Protein AF-A0A1G7TTM6-F1 (afdb_monomer_lite)

pLDDT: mean 73.89, std 12.92, range [46.44, 89.44]

Radius of gyration: 19.81 Å; chains: 1; bounding box: 41×39×55 Å

Sequence (125 aa):
MQNEELAKFARTIVQELSYTGHIDARLHATSGEIFLIEANPRFWGSLAEATSGGLDFVRAGICISMGLESPDPTTISEVIVPSVGRILAEIATFKRPYSRLNPVERNRLRRTIRSRFREVLRLDS

Foldseek 3Di:
DDDVVVVVVVVVCCVVVVADADWDWDQDPPPRDIGTDDGGSDHDPPVVVVLVVLAPVVQQVVCVVVVHHRPDRNRNVVDPDDDLVVVVVCCVVVVDPPVPDDPVSVVNNVVVDDPVCCVVNVVPD

Structure (mmCIF, N/CA/C/O backbone):
data_AF-A0A1G7TTM6-F1
#
_entry.id   AF-A0A1G7TTM6-F1
#
loop_
_atom_site.group_PDB
_atom_site.id
_atom_site.type_symbol
_atom_site.label_atom_id
_atom_site.label_alt_id
_atom_site.label_comp_id
_atom_site.label_asym_id
_atom_site.label_entity_id
_atom_site.label_seq_id
_atom_site.pdbx_PDB_ins_code
_atom_site.Cartn_x
_atom_site.Cartn_y
_atom_site.Cartn_z
_atom_site.occupancy
_atom_site.B_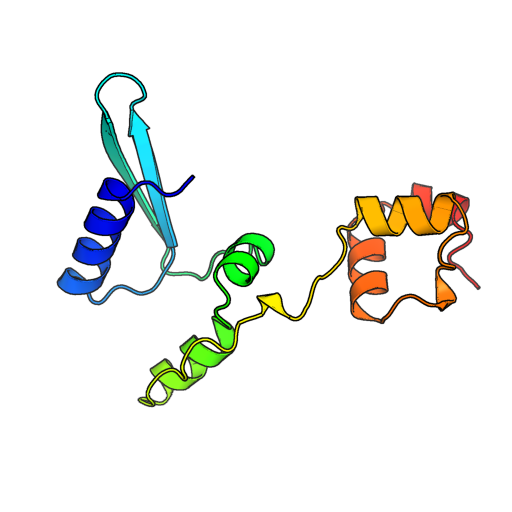iso_or_equiv
_atom_site.auth_seq_id
_atom_site.auth_comp_id
_atom_site.auth_asym_id
_atom_site.auth_atom_id
_atom_site.pdbx_PDB_model_num
ATOM 1 N N . MET A 1 1 ? 10.191 7.403 8.812 1.00 46.44 1 MET A N 1
ATOM 2 C CA . MET A 1 1 ? 9.954 7.321 10.269 1.00 46.44 1 MET A CA 1
ATOM 3 C C . MET A 1 1 ? 8.621 6.615 10.456 1.00 46.44 1 MET A C 1
ATOM 5 O O . MET A 1 1 ? 7.657 7.047 9.839 1.00 46.44 1 MET A O 1
ATOM 9 N N . GLN A 1 2 ? 8.586 5.493 11.172 1.00 60.78 2 GLN A N 1
ATOM 10 C CA . GLN A 1 2 ? 7.377 4.681 11.372 1.00 60.78 2 GLN A CA 1
ATOM 11 C C . GLN A 1 2 ? 6.688 5.151 12.665 1.00 60.78 2 GLN A C 1
ATOM 13 O O . GLN A 1 2 ? 7.368 5.306 13.674 1.00 60.78 2 GLN A O 1
ATOM 18 N N . ASN A 1 3 ? 5.381 5.437 12.633 1.00 77.75 3 ASN A N 1
ATOM 19 C CA . ASN A 1 3 ? 4.605 5.806 13.825 1.00 77.75 3 ASN A CA 1
ATOM 20 C C . ASN A 1 3 ? 3.819 4.574 14.306 1.00 77.75 3 ASN A C 1
ATOM 22 O O . ASN A 1 3 ? 2.921 4.096 13.610 1.00 77.75 3 ASN A O 1
ATOM 26 N N . GLU A 1 4 ? 4.188 4.042 15.472 1.00 82.25 4 GLU A N 1
ATOM 27 C CA . GLU A 1 4 ? 3.631 2.790 15.998 1.00 82.25 4 GLU A CA 1
ATOM 28 C C . GLU A 1 4 ? 2.166 2.901 16.425 1.00 82.25 4 GLU A C 1
ATOM 30 O O . GLU A 1 4 ? 1.409 1.945 16.240 1.00 82.25 4 GLU A O 1
ATOM 35 N N . GLU A 1 5 ? 1.742 4.054 16.947 1.00 82.00 5 GLU A N 1
ATOM 36 C CA . GLU A 1 5 ? 0.348 4.271 17.344 1.00 82.00 5 GLU A CA 1
ATOM 37 C C . GLU A 1 5 ? -0.574 4.286 16.129 1.00 82.00 5 GLU A C 1
ATOM 39 O O . GLU A 1 5 ? -1.605 3.611 16.127 1.00 82.00 5 GLU A O 1
ATOM 44 N N . LEU A 1 6 ? -0.157 4.958 15.053 1.00 80.75 6 LEU A N 1
ATOM 45 C CA . LEU A 1 6 ? -0.895 4.948 13.793 1.00 80.75 6 LEU A CA 1
ATOM 46 C C . LEU A 1 6 ? -0.973 3.536 13.198 1.00 80.75 6 LEU A C 1
ATOM 48 O O . LEU A 1 6 ? -2.032 3.119 12.731 1.00 80.75 6 LEU A O 1
ATOM 52 N N . ALA A 1 7 ? 0.118 2.768 13.268 1.00 82.56 7 ALA A N 1
ATOM 53 C CA . ALA A 1 7 ? 0.123 1.376 12.824 1.00 82.56 7 ALA A CA 1
ATOM 54 C C . ALA A 1 7 ? -0.800 0.487 13.677 1.00 82.56 7 ALA A C 1
ATOM 56 O O . ALA A 1 7 ? -1.479 -0.392 13.145 1.00 82.56 7 ALA A O 1
ATOM 57 N N . LYS A 1 8 ? -0.849 0.703 14.998 1.00 85.62 8 LYS A N 1
ATOM 58 C CA . LYS A 1 8 ? -1.758 -0.015 15.901 1.00 85.62 8 LYS A CA 1
ATOM 59 C C . LYS A 1 8 ? -3.217 0.306 15.583 1.00 85.62 8 LYS A C 1
ATOM 61 O O . LYS A 1 8 ? -4.007 -0.620 15.447 1.00 85.62 8 LYS A O 1
ATOM 66 N N . PHE A 1 9 ? -3.540 1.582 15.395 1.00 85.81 9 PHE A N 1
ATOM 67 C CA . PHE A 1 9 ? -4.874 2.029 15.003 1.00 85.81 9 PHE A CA 1
ATOM 68 C C . PHE A 1 9 ? -5.315 1.429 13.659 1.00 85.81 9 PHE A C 1
ATOM 70 O O . PHE A 1 9 ? -6.405 0.867 13.557 1.00 85.81 9 PHE A O 1
ATOM 77 N N . ALA A 1 10 ? -4.439 1.454 12.649 1.00 84.31 10 ALA A N 1
ATOM 78 C CA . ALA A 1 10 ? -4.703 0.839 11.350 1.00 84.31 10 ALA A CA 1
ATOM 79 C C . ALA A 1 10 ? -4.976 -0.673 11.461 1.00 84.31 10 ALA A C 1
ATOM 81 O O . ALA A 1 10 ? -5.904 -1.173 10.827 1.00 84.31 10 ALA A O 1
ATOM 82 N N . ARG A 1 11 ? -4.220 -1.401 12.301 1.00 85.88 11 ARG A N 1
ATOM 83 C CA . ARG A 1 11 ? -4.460 -2.834 12.557 1.00 85.88 11 ARG A CA 1
ATOM 84 C C . ARG A 1 11 ? -5.838 -3.095 13.159 1.00 85.88 11 ARG A C 1
ATOM 86 O O . ARG A 1 11 ? -6.503 -4.024 12.714 1.00 85.88 11 ARG A O 1
ATOM 93 N N . THR A 1 12 ? -6.278 -2.274 14.112 1.00 88.81 12 THR A N 1
ATOM 94 C CA . THR A 1 12 ? -7.620 -2.398 14.698 1.00 88.81 12 THR A CA 1
ATOM 95 C C . THR A 1 12 ? -8.706 -2.230 13.637 1.00 88.81 12 THR A C 1
ATOM 97 O O . THR A 1 12 ? -9.597 -3.064 13.558 1.00 88.81 12 THR A O 1
ATOM 100 N N . ILE A 1 13 ? -8.603 -1.224 12.761 1.00 85.94 13 ILE A N 1
ATOM 101 C CA . ILE A 1 13 ? -9.564 -1.036 11.658 1.00 85.94 13 ILE A CA 1
ATOM 102 C C . ILE A 1 13 ? -9.611 -2.268 10.747 1.00 85.94 13 ILE A C 1
ATOM 104 O O . ILE A 1 13 ? -10.692 -2.751 10.418 1.00 85.94 13 ILE A O 1
ATOM 108 N N . VAL A 1 14 ? -8.447 -2.783 10.343 1.00 85.25 14 VAL A N 1
ATOM 109 C CA . VAL A 1 14 ? -8.354 -3.962 9.469 1.00 85.25 14 VAL A CA 1
ATOM 110 C C . VAL A 1 14 ? -9.018 -5.182 10.108 1.00 85.25 14 VAL A C 1
ATOM 112 O O . VAL A 1 14 ? -9.771 -5.877 9.430 1.00 85.25 14 VAL A O 1
ATOM 115 N N . GLN A 1 15 ? -8.775 -5.423 11.398 1.00 85.62 15 GLN A N 1
ATOM 116 C CA . GLN A 1 15 ? -9.318 -6.574 12.124 1.00 85.62 15 GLN A CA 1
ATOM 117 C C . GLN A 1 15 ? -10.831 -6.471 12.333 1.00 85.62 15 GLN A C 1
ATOM 119 O O . GLN A 1 15 ? -11.556 -7.401 11.993 1.00 85.62 15 GLN A O 1
ATOM 124 N N . GLU A 1 16 ? -11.310 -5.337 12.842 1.00 89.38 16 GLU A N 1
ATOM 125 C CA . GLU A 1 16 ? -12.721 -5.159 13.203 1.00 89.38 16 GLU A CA 1
ATOM 126 C C . GLU A 1 16 ? -13.630 -5.054 11.973 1.00 89.38 16 GLU A C 1
ATOM 128 O O . GLU A 1 16 ? -14.771 -5.510 11.992 1.00 89.38 16 GLU A O 1
ATOM 133 N N . LEU A 1 17 ? -13.131 -4.469 10.879 1.00 84.75 17 LEU A N 1
ATOM 134 C CA . LEU A 1 17 ? -13.922 -4.247 9.666 1.00 84.75 17 LEU A CA 1
ATOM 135 C C . LEU A 1 17 ? -13.631 -5.259 8.555 1.00 84.75 17 LEU A C 1
ATOM 137 O O . LEU A 1 17 ? -14.196 -5.135 7.470 1.00 84.75 17 LEU A O 1
ATOM 141 N N . SER A 1 18 ? -12.740 -6.231 8.791 1.00 80.00 18 SER A N 1
ATOM 142 C CA . SER A 1 18 ? -12.222 -7.127 7.742 1.00 80.00 18 SER A CA 1
ATOM 143 C C . SER A 1 18 ? -11.760 -6.348 6.500 1.00 80.00 18 SER A C 1
ATOM 145 O O . SER A 1 18 ? -12.023 -6.717 5.354 1.00 80.00 18 SER A O 1
ATOM 147 N N . TYR A 1 19 ? -11.124 -5.201 6.736 1.00 77.19 19 TYR A N 1
ATOM 148 C CA . TYR A 1 19 ? -10.877 -4.191 5.717 1.00 77.19 19 TYR A CA 1
ATOM 149 C C . TYR A 1 19 ? -9.543 -4.413 4.999 1.00 77.19 19 TYR A C 1
ATOM 151 O O . TYR A 1 19 ? -8.517 -4.651 5.628 1.00 77.19 19 TYR A O 1
ATOM 159 N N . THR A 1 20 ? -9.543 -4.262 3.673 1.00 75.00 20 THR A N 1
ATOM 160 C CA . THR A 1 20 ? -8.330 -4.270 2.843 1.00 75.00 20 THR A CA 1
ATOM 161 C C . THR A 1 20 ? -8.282 -2.995 2.009 1.00 75.00 20 THR A C 1
ATOM 163 O O . THR A 1 20 ? -9.160 -2.755 1.182 1.00 75.00 20 THR A O 1
ATOM 166 N N . GLY A 1 21 ? -7.254 -2.171 2.205 1.00 75.88 21 GLY A N 1
ATOM 167 C CA . GLY A 1 21 ? -7.113 -0.913 1.478 1.00 75.88 21 GLY A CA 1
ATOM 168 C C . GLY A 1 21 ? -6.135 0.052 2.137 1.00 75.88 21 GLY A C 1
ATOM 169 O O . GLY A 1 21 ? -5.359 -0.325 3.013 1.00 75.88 21 GLY A O 1
ATOM 170 N N . HIS A 1 22 ? -6.180 1.307 1.701 1.00 81.94 22 HIS A N 1
ATOM 171 C CA . HIS A 1 22 ? -5.384 2.395 2.260 1.00 81.94 22 HIS A CA 1
ATOM 172 C C . HIS A 1 22 ? -6.153 3.111 3.379 1.00 81.94 22 HIS A C 1
ATOM 174 O O . HIS A 1 22 ? -7.380 3.212 3.314 1.00 81.94 22 HIS A O 1
ATOM 180 N N . ILE A 1 23 ? -5.443 3.593 4.401 1.00 84.12 23 ILE A N 1
ATOM 181 C CA . ILE A 1 23 ? -6.012 4.367 5.510 1.00 84.12 23 ILE A CA 1
ATOM 182 C C . ILE A 1 23 ? -5.259 5.690 5.586 1.00 84.12 23 ILE A C 1
ATOM 184 O O . ILE A 1 23 ? -4.046 5.710 5.787 1.00 84.12 23 ILE A O 1
ATOM 188 N N . ASP A 1 24 ? -5.998 6.783 5.457 1.00 85.88 24 ASP A N 1
ATOM 189 C CA . ASP A 1 24 ? -5.480 8.139 5.521 1.00 85.88 24 ASP A CA 1
ATOM 190 C C . ASP A 1 24 ? -5.830 8.757 6.874 1.00 85.88 24 ASP A C 1
ATOM 192 O O . ASP A 1 24 ? -6.994 8.801 7.281 1.00 85.88 24 ASP A O 1
ATOM 196 N N . ALA A 1 25 ? -4.820 9.259 7.580 1.00 88.75 25 ALA A N 1
ATOM 197 C CA . ALA A 1 25 ? -4.989 9.900 8.877 1.00 88.75 25 ALA A CA 1
ATOM 198 C C . ALA A 1 25 ? -4.062 11.109 9.025 1.00 88.75 25 ALA A C 1
ATOM 200 O O . ALA A 1 25 ? -3.018 11.211 8.376 1.00 88.75 25 ALA A O 1
ATOM 201 N N . ARG A 1 26 ? -4.434 12.028 9.915 1.00 89.00 26 ARG A N 1
ATOM 202 C CA . ARG A 1 26 ? -3.598 13.152 10.344 1.00 89.00 26 ARG A CA 1
ATOM 203 C C . ARG A 1 26 ? -3.170 12.962 11.784 1.00 89.00 26 ARG A C 1
ATOM 205 O O . ARG A 1 26 ? -3.996 12.680 12.643 1.00 89.00 26 ARG A O 1
ATOM 212 N N . LEU A 1 27 ? -1.886 13.189 12.031 1.00 86.94 27 LEU A N 1
ATOM 213 C CA . LEU A 1 27 ? -1.343 13.313 13.373 1.00 86.94 27 LEU A CA 1
ATOM 214 C C . LEU A 1 27 ? -1.313 14.795 13.748 1.00 86.94 27 LEU A C 1
ATOM 216 O O . LEU A 1 27 ? -0.710 15.604 13.035 1.00 86.94 27 LEU A O 1
ATOM 220 N N . HIS A 1 28 ? -1.950 15.161 14.853 1.00 88.00 28 HIS A N 1
ATOM 221 C CA . HIS A 1 28 ? -1.839 16.510 15.383 1.00 88.00 28 HIS A CA 1
ATOM 222 C C . HIS A 1 28 ? -0.468 16.695 16.039 1.00 8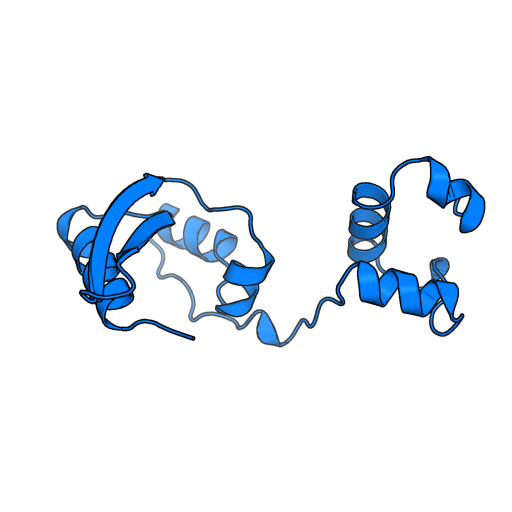8.00 28 HIS A C 1
ATOM 224 O O . HIS A 1 28 ? -0.094 15.965 16.954 1.00 88.00 28 HIS A O 1
ATOM 230 N N . ALA A 1 29 ? 0.297 17.676 15.558 1.00 80.62 29 ALA A N 1
ATOM 231 C CA . ALA A 1 29 ? 1.720 17.806 15.873 1.00 80.62 29 ALA A CA 1
ATOM 232 C C . ALA A 1 29 ? 2.016 18.040 17.364 1.00 80.62 29 ALA A C 1
ATOM 234 O O . ALA A 1 29 ? 3.091 17.682 17.834 1.00 80.62 29 ALA A O 1
ATOM 235 N N . THR A 1 30 ? 1.084 18.656 18.095 1.00 84.44 30 THR A N 1
ATOM 236 C CA . THR A 1 30 ? 1.299 19.070 19.490 1.00 84.44 30 THR A CA 1
ATOM 237 C C . THR A 1 30 ? 0.654 18.123 20.498 1.00 84.44 30 THR A C 1
ATOM 239 O O . THR A 1 30 ? 1.206 17.929 21.574 1.00 84.44 30 THR A O 1
ATOM 242 N N . SER A 1 31 ? -0.502 17.537 20.165 1.00 85.50 31 SER A N 1
ATOM 243 C CA . SER A 1 31 ? -1.229 16.623 21.065 1.00 85.50 31 SER A CA 1
ATOM 244 C C . SER A 1 31 ? -0.936 15.149 20.794 1.00 85.50 31 SER A C 1
ATOM 246 O O . SER A 1 31 ? -1.227 14.316 21.642 1.00 85.50 31 SER A O 1
ATOM 248 N N . GLY A 1 32 ? -0.376 14.812 19.627 1.00 83.62 32 GLY A N 1
ATOM 249 C CA . GLY A 1 32 ? -0.195 13.424 19.197 1.00 83.62 32 GLY A CA 1
ATOM 250 C C . GLY A 1 32 ? -1.497 12.730 18.789 1.00 83.62 32 GLY A C 1
ATOM 251 O O . GLY A 1 32 ? -1.465 11.572 18.390 1.00 83.62 32 GLY A O 1
ATOM 252 N N . GLU A 1 33 ? -2.637 13.422 18.845 1.00 87.94 33 GLU A N 1
ATOM 253 C CA . GLU A 1 33 ? -3.930 12.840 18.494 1.00 87.94 33 GLU A CA 1
ATOM 254 C C . GLU A 1 33 ? -3.986 12.441 17.017 1.00 87.94 33 GLU A C 1
ATOM 256 O O . GLU A 1 33 ? -3.501 13.154 16.130 1.00 87.94 33 GLU A O 1
ATOM 261 N N . ILE A 1 34 ? -4.610 11.291 16.759 1.00 88.00 34 ILE A N 1
ATOM 262 C CA . ILE A 1 34 ? -4.788 10.729 15.423 1.00 88.00 34 ILE A CA 1
ATOM 263 C C . ILE A 1 34 ? -6.222 10.991 14.970 1.00 88.00 34 ILE A C 1
ATOM 265 O O . ILE A 1 34 ? -7.179 10.511 15.573 1.00 88.00 34 I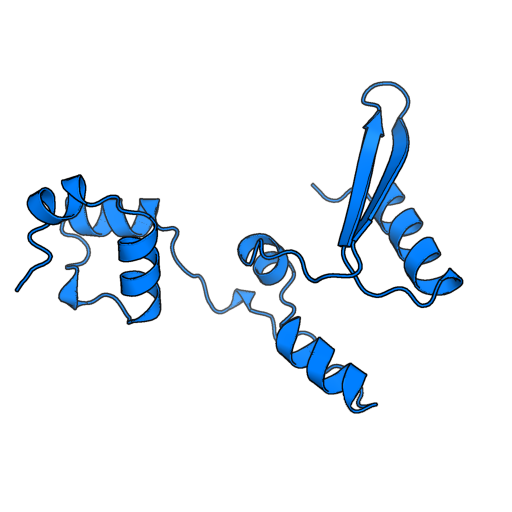LE A O 1
ATOM 269 N N . PHE A 1 35 ? -6.364 11.710 13.862 1.00 89.12 35 PHE A N 1
ATOM 270 C CA . PHE A 1 35 ? -7.641 11.985 13.216 1.00 89.12 35 PHE A CA 1
ATOM 271 C C . PHE A 1 35 ? -7.737 11.172 11.928 1.00 89.12 35 PHE A C 1
ATOM 273 O O . PHE A 1 35 ? -6.985 11.417 10.980 1.00 89.12 35 PHE A O 1
ATOM 280 N N . LEU A 1 36 ? -8.653 10.202 11.888 1.00 89.19 36 LEU A N 1
ATOM 281 C CA . LEU A 1 36 ? -8.950 9.449 10.669 1.00 89.19 36 LEU A CA 1
ATOM 282 C C . LEU A 1 36 ? -9.593 10.385 9.635 1.00 89.19 36 LEU A C 1
ATOM 284 O O . LEU A 1 36 ? -10.541 11.099 9.955 1.00 89.19 36 LEU A O 1
ATOM 288 N N . ILE A 1 37 ? -9.078 10.373 8.405 1.00 89.44 37 ILE A N 1
ATOM 289 C CA . ILE A 1 37 ? -9.653 11.117 7.280 1.00 89.44 37 ILE A CA 1
ATOM 290 C C . ILE A 1 37 ? -10.542 10.187 6.462 1.00 89.44 37 ILE A C 1
ATOM 292 O O . ILE A 1 37 ? -11.729 10.454 6.304 1.00 89.44 37 ILE A O 1
ATOM 296 N N . GLU A 1 38 ? -9.966 9.101 5.941 1.00 86.00 38 GLU A N 1
ATOM 297 C CA . GLU A 1 38 ? -10.676 8.160 5.077 1.00 86.00 38 GLU A CA 1
ATOM 298 C C . GLU A 1 38 ? -10.057 6.757 5.096 1.00 86.00 38 GLU A C 1
ATOM 300 O O . GLU A 1 38 ? -8.868 6.570 5.357 1.00 86.00 38 GLU A O 1
ATOM 305 N N . ALA A 1 39 ? -10.892 5.763 4.790 1.00 82.94 39 ALA A N 1
ATOM 306 C CA . ALA A 1 39 ? -10.487 4.400 4.480 1.00 82.94 39 ALA A CA 1
ATOM 307 C C . ALA A 1 39 ? -10.814 4.142 3.000 1.00 82.94 39 ALA A C 1
ATOM 309 O O . ALA A 1 39 ? -11.964 3.924 2.626 1.00 82.94 39 ALA A O 1
ATOM 310 N N . ASN A 1 40 ? -9.790 4.233 2.154 1.00 84.12 40 ASN A N 1
ATOM 311 C CA . ASN A 1 40 ? -9.851 4.040 0.708 1.00 84.12 40 ASN A CA 1
ATOM 312 C C . ASN A 1 40 ? -9.758 2.543 0.339 1.00 84.12 40 ASN A C 1
ATOM 314 O O . ASN A 1 40 ? -8.640 2.012 0.369 1.00 84.12 40 ASN A O 1
ATOM 318 N N . PRO A 1 41 ? -10.847 1.851 -0.077 1.00 74.50 41 PRO A N 1
ATOM 319 C CA . PRO A 1 41 ? -10.850 0.410 -0.382 1.00 74.50 41 PRO A CA 1
ATOM 320 C C . PRO A 1 41 ? -10.193 0.111 -1.742 1.00 74.50 41 PRO A C 1
ATOM 322 O O . PRO A 1 41 ? -10.704 -0.621 -2.586 1.00 74.50 41 PRO A O 1
ATOM 325 N N . ARG A 1 42 ? -9.069 0.767 -2.004 1.00 74.38 42 ARG A N 1
ATOM 326 C CA . ARG A 1 42 ? -8.274 0.680 -3.214 1.00 74.38 42 ARG A CA 1
ATOM 327 C C . ARG A 1 42 ? -6.811 0.643 -2.829 1.00 74.38 42 ARG A C 1
ATOM 329 O O . ARG A 1 42 ? -6.374 1.292 -1.880 1.00 74.38 42 ARG A O 1
ATOM 336 N N . PHE A 1 43 ? -6.047 -0.080 -3.628 1.00 70.06 43 PHE A N 1
ATOM 337 C CA . PHE A 1 43 ? -4.604 0.008 -3.566 1.00 70.06 43 PHE A CA 1
ATOM 338 C C . PHE A 1 43 ? -4.159 1.397 -4.037 1.00 70.06 43 PHE A C 1
ATOM 340 O O . PHE A 1 43 ? -4.557 1.854 -5.115 1.00 70.06 43 PHE A O 1
ATOM 347 N N . TRP A 1 44 ? -3.355 2.085 -3.225 1.00 67.12 44 TRP A N 1
ATOM 348 C CA . TRP A 1 44 ? -2.830 3.392 -3.593 1.00 67.12 44 TRP A CA 1
ATOM 349 C C . TRP A 1 44 ? -1.603 3.234 -4.494 1.00 67.12 44 TRP A C 1
ATOM 351 O O . TRP A 1 44 ? -0.651 2.526 -4.181 1.00 67.12 44 TRP A O 1
ATOM 361 N N . GLY A 1 45 ? -1.635 3.894 -5.651 1.00 56.44 45 GLY A N 1
ATOM 362 C CA . GLY A 1 45 ? -0.671 3.703 -6.736 1.00 56.44 45 GLY A CA 1
ATOM 363 C C . GLY A 1 45 ? 0.717 4.316 -6.521 1.00 56.44 45 GLY A C 1
ATOM 364 O O . GLY A 1 45 ? 1.480 4.387 -7.489 1.00 56.44 45 GLY A O 1
ATOM 365 N N . SER A 1 46 ? 1.080 4.768 -5.313 1.00 62.44 46 SER A N 1
ATOM 366 C CA . SER A 1 46 ? 2.467 5.140 -5.001 1.00 62.44 46 SER A CA 1
ATOM 367 C C . SER A 1 46 ? 3.312 3.869 -4.888 1.00 62.44 46 SER A C 1
ATOM 369 O O . SER A 1 46 ? 3.745 3.436 -3.824 1.00 62.44 46 SER A O 1
ATOM 371 N N . LEU A 1 47 ? 3.584 3.269 -6.050 1.00 55.97 47 LEU A N 1
ATOM 372 C CA . LEU A 1 47 ? 4.371 2.051 -6.205 1.00 55.97 47 LEU A CA 1
ATOM 373 C C . LEU A 1 47 ? 5.662 2.116 -5.383 1.00 55.97 47 LEU A C 1
ATOM 375 O O . LEU A 1 47 ? 6.056 1.108 -4.832 1.00 55.97 47 LEU A O 1
ATOM 379 N N . ALA A 1 48 ? 6.286 3.289 -5.234 1.00 57.81 48 ALA A N 1
ATOM 380 C CA . ALA A 1 48 ? 7.500 3.472 -4.439 1.00 57.81 48 ALA A CA 1
ATOM 381 C C . ALA A 1 48 ? 7.350 3.099 -2.949 1.00 57.81 48 ALA A C 1
ATOM 383 O O . ALA A 1 48 ? 8.251 2.470 -2.402 1.00 57.81 48 ALA A O 1
ATOM 384 N N . GLU A 1 49 ? 6.233 3.438 -2.304 1.00 57.97 49 GLU A N 1
ATOM 385 C CA . GLU A 1 49 ? 5.997 3.133 -0.884 1.00 57.97 49 GLU A CA 1
ATOM 386 C C . GLU A 1 49 ? 5.613 1.663 -0.709 1.00 57.97 49 GLU A C 1
ATOM 388 O O . GLU A 1 49 ? 6.175 0.971 0.140 1.00 57.97 49 GLU A O 1
ATOM 393 N N . ALA A 1 50 ? 4.771 1.144 -1.603 1.00 56.12 50 ALA A N 1
ATOM 394 C CA . ALA A 1 50 ? 4.476 -0.283 -1.678 1.00 56.12 50 ALA A CA 1
ATOM 395 C C . ALA A 1 50 ? 5.744 -1.134 -1.914 1.00 56.12 50 ALA A C 1
ATOM 397 O O . ALA A 1 50 ? 5.972 -2.133 -1.237 1.00 56.12 50 ALA A O 1
ATOM 398 N N . THR A 1 51 ? 6.627 -0.679 -2.809 1.00 57.88 51 THR A N 1
ATOM 399 C CA . THR A 1 51 ? 7.933 -1.309 -3.076 1.00 57.88 51 THR A CA 1
ATOM 400 C C . THR A 1 51 ? 8.844 -1.225 -1.850 1.00 57.88 51 THR A C 1
ATOM 402 O O . THR A 1 51 ? 9.558 -2.180 -1.555 1.00 57.88 51 THR A O 1
ATOM 405 N N . SER A 1 52 ? 8.805 -0.114 -1.101 1.00 56.72 52 SER A N 1
ATOM 406 C CA . SER A 1 52 ? 9.607 0.055 0.120 1.00 56.72 52 SER A CA 1
ATOM 407 C C . SER A 1 52 ? 9.212 -0.906 1.246 1.00 56.72 52 SER A C 1
ATOM 409 O O . SER A 1 52 ? 10.057 -1.253 2.064 1.00 56.72 52 SER A O 1
ATOM 411 N N . GLY A 1 53 ? 7.961 -1.379 1.252 1.00 58.34 53 GLY A N 1
ATOM 412 C CA . GLY A 1 53 ? 7.478 -2.405 2.178 1.00 58.34 53 GLY A CA 1
ATOM 413 C C . GLY A 1 53 ? 7.861 -3.836 1.789 1.00 58.34 53 GLY A C 1
ATOM 414 O O . GLY A 1 53 ? 7.524 -4.761 2.519 1.00 58.34 53 GLY A O 1
ATOM 415 N N . GLY A 1 54 ? 8.527 -4.041 0.644 1.00 57.62 54 GLY A N 1
ATOM 416 C CA . GLY A 1 54 ? 8.945 -5.365 0.179 1.00 57.62 54 GLY A CA 1
ATOM 417 C C . GLY A 1 54 ? 7.797 -6.299 -0.219 1.00 57.62 54 GLY A C 1
ATOM 418 O O . GLY A 1 54 ? 8.047 -7.465 -0.497 1.00 57.62 54 GLY A O 1
ATOM 419 N N . LEU A 1 55 ? 6.557 -5.811 -0.266 1.00 63.84 55 LEU A N 1
ATOM 420 C CA . LEU A 1 55 ? 5.383 -6.633 -0.537 1.00 63.84 55 LEU A CA 1
ATOM 421 C C . LEU A 1 55 ? 4.930 -6.454 -1.990 1.00 63.84 55 LEU A C 1
ATOM 423 O O . LEU A 1 55 ? 4.656 -5.341 -2.441 1.00 63.84 55 LEU A O 1
ATOM 427 N N . ASP A 1 56 ? 4.804 -7.559 -2.724 1.00 71.94 56 ASP A N 1
ATOM 428 C CA . ASP A 1 56 ? 4.094 -7.583 -4.003 1.00 71.94 56 ASP A CA 1
ATOM 429 C C . ASP A 1 56 ? 2.583 -7.623 -3.739 1.00 71.94 56 ASP A C 1
ATOM 431 O O . ASP A 1 56 ? 1.957 -8.682 -3.663 1.00 71.94 56 ASP A O 1
ATOM 435 N N . PHE A 1 57 ? 1.997 -6.438 -3.566 1.00 71.69 57 PHE A N 1
ATOM 436 C CA . PHE A 1 57 ? 0.571 -6.274 -3.273 1.00 71.69 57 PHE A CA 1
ATOM 437 C C . PHE A 1 57 ? -0.345 -6.841 -4.366 1.00 71.69 57 PHE A C 1
ATOM 439 O O . PHE A 1 57 ? -1.469 -7.241 -4.063 1.00 71.69 57 PHE A O 1
ATOM 446 N N . VAL A 1 58 ? 0.113 -6.898 -5.624 1.00 74.44 58 VAL A N 1
ATOM 447 C CA . VAL A 1 58 ? -0.677 -7.474 -6.721 1.00 74.44 58 VAL A CA 1
ATOM 448 C C . VAL A 1 58 ? -0.753 -8.984 -6.549 1.00 74.44 58 VAL A C 1
ATOM 450 O O . VAL A 1 58 ? -1.847 -9.549 -6.551 1.00 74.44 58 VAL A O 1
ATOM 453 N N . ARG A 1 59 ? 0.395 -9.637 -6.335 1.00 75.25 59 ARG A N 1
ATOM 454 C CA . ARG A 1 59 ? 0.443 -11.078 -6.069 1.00 75.25 59 ARG A CA 1
ATOM 455 C C . ARG A 1 59 ? -0.327 -11.444 -4.800 1.00 75.25 59 ARG A C 1
ATOM 457 O O . ARG A 1 59 ? -1.114 -12.385 -4.837 1.00 75.25 59 ARG A O 1
ATOM 464 N N . ALA A 1 60 ? -0.154 -10.683 -3.718 1.00 75.50 60 ALA A N 1
ATOM 465 C CA . ALA A 1 60 ? -0.875 -10.899 -2.464 1.00 75.50 60 ALA A CA 1
ATOM 466 C C . ALA A 1 60 ? -2.398 -10.804 -2.656 1.00 75.50 60 ALA A C 1
ATOM 468 O O . ALA A 1 60 ? -3.129 -11.688 -2.214 1.00 75.50 60 ALA A O 1
ATOM 469 N N . GLY A 1 61 ? -2.881 -9.789 -3.384 1.00 75.81 61 GLY A N 1
ATOM 470 C CA . GLY A 1 61 ? -4.305 -9.641 -3.695 1.00 75.81 61 GLY A CA 1
ATOM 471 C C . GLY A 1 61 ? -4.873 -10.803 -4.521 1.00 75.81 61 GLY A C 1
ATOM 472 O O . GLY A 1 61 ? -5.989 -11.256 -4.261 1.00 75.81 61 GLY A O 1
ATOM 473 N N . ILE A 1 62 ? -4.100 -11.342 -5.472 1.00 81.12 62 ILE A N 1
ATOM 474 C CA . ILE A 1 62 ? -4.501 -12.530 -6.244 1.00 81.12 62 ILE A CA 1
ATOM 475 C C . ILE A 1 62 ? -4.595 -13.755 -5.326 1.00 81.12 62 ILE A C 1
ATOM 477 O O . ILE A 1 62 ? -5.620 -14.427 -5.333 1.00 81.12 62 ILE A O 1
ATOM 481 N N . CYS A 1 63 ? -3.586 -14.014 -4.489 1.00 80.81 63 CYS A N 1
ATOM 482 C CA . CYS A 1 63 ? -3.613 -15.139 -3.549 1.00 80.81 63 CYS A CA 1
ATOM 483 C C . CYS A 1 63 ? -4.812 -15.057 -2.595 1.00 80.81 63 CYS A C 1
ATOM 485 O O . CYS A 1 63 ? -5.579 -16.014 -2.510 1.00 80.81 63 CYS A O 1
ATOM 487 N N . ILE A 1 64 ? -5.038 -13.89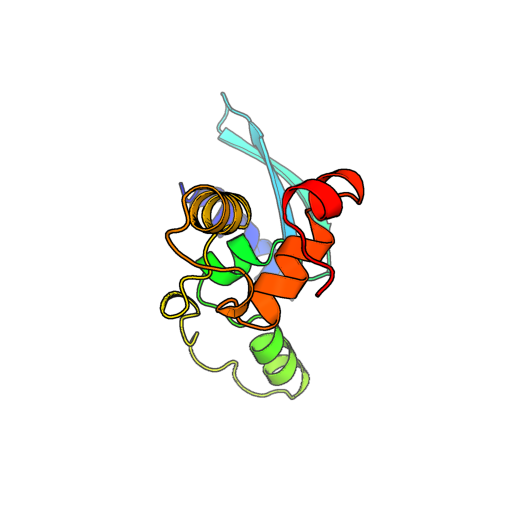3 -1.975 1.00 79.38 64 ILE A N 1
ATOM 488 C CA . ILE A 1 64 ? -6.174 -13.661 -1.069 1.00 79.38 64 ILE A CA 1
ATOM 489 C C . ILE A 1 64 ? -7.507 -13.893 -1.788 1.00 79.38 64 ILE A C 1
ATOM 491 O O . ILE A 1 64 ? -8.375 -14.583 -1.259 1.00 79.38 64 ILE A O 1
ATOM 495 N N . SER A 1 65 ? -7.673 -13.372 -3.009 1.00 79.50 65 SER A N 1
ATOM 496 C CA . SER A 1 65 ? -8.920 -13.560 -3.770 1.00 79.50 65 SER A CA 1
ATOM 497 C C . SER A 1 65 ? -9.159 -15.011 -4.205 1.00 79.50 65 SER A C 1
ATOM 499 O O . SER A 1 65 ? -10.304 -15.409 -4.403 1.00 79.50 65 SER A O 1
ATOM 501 N N . MET A 1 66 ? -8.099 -15.818 -4.293 1.00 87.69 66 MET A N 1
ATOM 502 C CA . MET A 1 66 ? -8.166 -17.261 -4.534 1.00 87.69 66 MET A CA 1
ATOM 503 C C . MET A 1 66 ? -8.302 -18.095 -3.246 1.00 87.69 66 MET A C 1
ATOM 505 O O . MET A 1 66 ? -8.337 -19.321 -3.332 1.00 87.69 66 MET A O 1
ATOM 509 N N . GLY A 1 67 ? -8.362 -17.469 -2.064 1.00 84.56 67 GLY A N 1
ATOM 510 C CA . GLY A 1 67 ? -8.388 -18.172 -0.775 1.00 84.56 67 GLY A CA 1
ATOM 511 C C . GLY A 1 67 ? -7.068 -18.868 -0.423 1.00 84.56 67 GLY A C 1
ATOM 512 O O . GLY A 1 67 ? -7.053 -19.795 0.382 1.00 84.56 67 GLY A O 1
ATOM 513 N N . LEU A 1 68 ? -5.969 -18.452 -1.052 1.00 83.62 68 LEU A N 1
ATOM 514 C CA . LEU A 1 68 ? -4.626 -18.958 -0.799 1.00 83.62 68 LEU A CA 1
ATOM 515 C C . LEU A 1 68 ? -3.931 -18.075 0.239 1.00 83.62 68 LEU A C 1
ATOM 517 O O . LEU A 1 68 ? -4.148 -16.860 0.278 1.00 83.62 68 LEU A O 1
ATOM 521 N N . GLU A 1 69 ? -3.044 -18.666 1.040 1.00 75.06 69 GLU A N 1
ATOM 522 C CA . GLU A 1 69 ? -2.140 -17.874 1.871 1.00 75.06 69 GLU A CA 1
ATOM 523 C C . GLU A 1 69 ? -1.307 -16.944 0.983 1.00 75.06 69 GLU A C 1
ATOM 525 O O . GLU A 1 69 ? -0.791 -17.338 -0.070 1.00 75.06 69 GLU A O 1
ATOM 530 N N . SER A 1 70 ? -1.198 -15.681 1.396 1.00 64.38 70 SER A N 1
ATOM 531 C CA . SER A 1 70 ? -0.276 -14.761 0.745 1.00 64.38 70 SER A CA 1
ATOM 532 C C . SER A 1 70 ? 1.142 -15.277 0.994 1.00 64.38 70 SER A C 1
ATOM 534 O O . SER A 1 70 ? 1.500 -15.463 2.156 1.00 64.38 70 SER A O 1
ATOM 536 N N . PRO A 1 71 ? 1.959 -15.498 -0.049 1.00 63.56 71 PRO A N 1
ATOM 537 C CA . PRO A 1 71 ? 3.341 -15.916 0.142 1.00 63.56 71 PRO A CA 1
ATOM 538 C C . PRO A 1 71 ? 4.082 -14.877 0.990 1.00 63.56 71 PRO A C 1
ATOM 540 O O . PRO A 1 71 ? 3.794 -13.679 0.869 1.00 63.56 71 PRO A O 1
ATOM 543 N N . ASP A 1 72 ? 5.034 -15.338 1.813 1.00 54.97 72 ASP A N 1
ATOM 544 C CA . ASP A 1 72 ? 5.956 -14.460 2.542 1.00 54.97 72 ASP A CA 1
ATOM 545 C C . ASP A 1 72 ? 6.486 -13.384 1.585 1.00 54.97 72 ASP A C 1
ATOM 547 O O . ASP A 1 72 ? 6.820 -13.715 0.435 1.00 54.97 72 ASP A O 1
ATOM 551 N N . PRO A 1 73 ? 6.525 -12.103 2.005 1.00 49.50 73 PRO A N 1
ATOM 552 C CA . PRO A 1 73 ? 6.912 -11.008 1.133 1.00 49.50 73 PRO A CA 1
ATOM 553 C C . PRO A 1 73 ? 8.260 -11.330 0.499 1.00 49.50 73 PRO A C 1
ATOM 555 O O . PRO A 1 73 ? 9.299 -11.311 1.156 1.00 49.50 73 PRO A O 1
ATOM 558 N N . THR A 1 74 ? 8.248 -11.639 -0.797 1.00 46.66 74 THR A N 1
ATOM 559 C CA . THR A 1 74 ? 9.480 -11.675 -1.572 1.00 46.66 74 THR A CA 1
ATOM 560 C C . THR A 1 74 ? 9.874 -10.221 -1.720 1.00 46.66 74 THR A C 1
ATOM 562 O O . THR A 1 74 ? 9.265 -9.491 -2.503 1.00 46.66 74 THR A O 1
ATOM 565 N N . THR A 1 75 ? 10.811 -9.780 -0.888 1.00 47.06 75 THR A N 1
ATOM 566 C CA . THR A 1 75 ? 11.194 -8.383 -0.784 1.00 47.06 75 THR A CA 1
ATOM 567 C C . THR A 1 75 ? 11.510 -7.841 -2.175 1.00 47.06 75 THR A C 1
ATOM 569 O O . THR A 1 75 ? 12.509 -8.211 -2.785 1.00 47.06 75 THR A O 1
ATOM 572 N N . ILE A 1 76 ? 10.700 -6.904 -2.683 1.00 48.97 76 ILE A N 1
ATOM 573 C CA . ILE A 1 76 ? 11.045 -6.170 -3.917 1.00 48.97 76 ILE A CA 1
ATOM 574 C C . ILE A 1 76 ? 12.333 -5.334 -3.699 1.00 48.97 76 ILE A C 1
ATOM 576 O O . ILE A 1 76 ? 12.889 -4.780 -4.643 1.00 48.97 76 ILE A O 1
ATOM 580 N N . SER A 1 77 ? 12.863 -5.276 -2.466 1.00 47.59 77 SER A N 1
ATOM 581 C CA . SER A 1 77 ? 14.110 -4.590 -2.104 1.00 47.59 77 SER A CA 1
ATOM 582 C C . SER A 1 77 ? 15.336 -5.036 -2.895 1.00 47.59 77 SER A C 1
ATOM 584 O O . SER A 1 77 ? 16.306 -4.285 -2.944 1.00 47.59 77 SER A O 1
ATOM 586 N N . GLU A 1 78 ? 15.330 -6.221 -3.510 1.00 47.44 78 GLU A N 1
ATOM 587 C CA . GLU A 1 78 ? 16.439 -6.631 -4.380 1.00 47.44 78 GLU A CA 1
ATOM 588 C C . GLU A 1 78 ? 16.448 -5.883 -5.722 1.00 47.44 78 GLU A C 1
ATOM 590 O O . GLU A 1 78 ? 17.477 -5.805 -6.395 1.00 47.44 78 GLU A O 1
ATOM 595 N N . VAL A 1 79 ? 15.329 -5.259 -6.104 1.00 51.25 79 VAL A N 1
ATOM 596 C CA . VAL A 1 79 ? 15.207 -4.505 -7.351 1.00 51.25 79 VAL A CA 1
ATOM 597 C C . VAL A 1 79 ? 15.257 -3.009 -7.051 1.00 51.25 79 VAL A C 1
ATOM 599 O O . VAL A 1 79 ? 14.244 -2.315 -6.963 1.00 51.25 79 VAL A O 1
ATOM 602 N N . ILE A 1 80 ? 16.475 -2.476 -6.930 1.00 58.06 80 ILE A N 1
ATOM 603 C CA . ILE A 1 80 ? 16.698 -1.027 -6.885 1.00 58.06 80 ILE A CA 1
ATOM 604 C C . ILE A 1 80 ? 16.336 -0.450 -8.256 1.00 58.06 80 ILE A C 1
ATOM 606 O O . ILE A 1 80 ? 17.128 -0.500 -9.198 1.00 58.06 80 ILE A O 1
ATOM 610 N N . VAL A 1 81 ? 15.141 0.129 -8.381 1.00 63.22 81 VAL A N 1
ATOM 611 C CA . VAL A 1 81 ? 14.771 0.872 -9.589 1.00 63.22 81 VAL A CA 1
ATOM 612 C C . VAL A 1 81 ? 15.248 2.320 -9.440 1.00 63.22 81 VAL A C 1
ATOM 614 O O . VAL A 1 81 ? 14.735 3.039 -8.576 1.00 63.22 81 VAL A O 1
ATOM 617 N N . PRO A 1 82 ? 16.192 2.799 -10.270 1.00 69.19 82 PRO A N 1
ATOM 618 C CA . PRO A 1 82 ? 16.671 4.169 -10.168 1.00 69.19 82 PRO A CA 1
ATOM 619 C C . PRO A 1 82 ? 15.532 5.174 -10.406 1.00 69.19 82 PRO A C 1
ATOM 621 O O . PRO A 1 82 ? 14.612 4.949 -11.201 1.00 69.19 82 PRO A O 1
ATOM 624 N N . SER A 1 83 ? 15.569 6.298 -9.683 1.00 75.75 83 SER A N 1
ATOM 625 C CA . SER A 1 83 ? 14.594 7.379 -9.860 1.00 75.75 83 SER A CA 1
ATOM 626 C C . SER A 1 83 ? 14.719 7.996 -11.256 1.00 75.75 83 SER A C 1
ATOM 628 O O . SER A 1 83 ? 15.795 8.000 -11.852 1.00 75.75 83 SER A O 1
ATOM 630 N N . VAL A 1 84 ? 13.635 8.573 -11.787 1.00 78.12 84 VAL A N 1
ATOM 631 C CA . VAL A 1 84 ? 13.670 9.218 -13.115 1.00 78.12 84 VAL A CA 1
ATOM 632 C C . VAL A 1 84 ? 14.689 10.362 -13.161 1.00 78.12 84 VAL A C 1
ATOM 634 O O . VAL A 1 84 ? 15.385 10.511 -14.159 1.00 78.12 84 VAL A O 1
ATOM 637 N N . GLY A 1 85 ? 14.838 11.122 -12.070 1.00 78.00 85 GLY A N 1
ATOM 638 C CA . GLY A 1 85 ? 15.867 12.162 -11.956 1.00 78.00 85 GLY A CA 1
ATOM 639 C C . GLY A 1 85 ? 17.291 11.601 -12.014 1.00 78.00 85 GLY A C 1
ATOM 640 O O . GLY A 1 85 ? 18.148 12.174 -12.681 1.00 78.00 85 GLY A O 1
ATOM 641 N N . ARG A 1 86 ? 17.533 10.439 -11.392 1.00 81.50 86 ARG A N 1
ATOM 642 C CA . ARG A 1 86 ? 18.820 9.739 -11.488 1.00 81.50 86 ARG A CA 1
ATOM 643 C C . ARG A 1 86 ? 19.084 9.230 -12.905 1.00 81.50 86 ARG A C 1
ATOM 645 O O . ARG A 1 86 ? 20.172 9.451 -13.419 1.00 81.50 86 ARG A O 1
ATOM 652 N N . ILE A 1 87 ? 18.086 8.624 -13.550 1.00 83.06 87 ILE A N 1
ATOM 653 C CA . ILE A 1 87 ? 18.177 8.168 -14.948 1.00 83.06 87 ILE A CA 1
ATOM 654 C C . ILE A 1 87 ? 18.492 9.352 -15.878 1.00 83.06 87 ILE A C 1
ATOM 656 O O . ILE A 1 87 ? 19.385 9.261 -16.714 1.00 83.06 87 ILE A O 1
ATOM 660 N N . LEU A 1 88 ? 17.805 10.486 -15.705 1.00 83.62 88 LEU A N 1
ATOM 661 C CA . LEU A 1 88 ? 18.070 11.723 -16.446 1.00 83.62 88 LEU A CA 1
ATOM 662 C C . LEU A 1 88 ? 19.504 12.216 -16.254 1.00 83.62 88 LEU A C 1
ATOM 664 O O . LEU A 1 88 ? 20.174 12.526 -17.235 1.00 83.62 88 LEU A O 1
ATOM 668 N N . ALA A 1 89 ? 19.978 12.269 -15.009 1.00 83.81 89 ALA A N 1
ATOM 669 C CA . ALA A 1 89 ? 21.339 12.689 -14.701 1.00 83.81 89 ALA A CA 1
ATOM 670 C C . ALA A 1 89 ? 22.376 11.746 -15.326 1.00 83.81 89 ALA A C 1
ATOM 672 O O . ALA A 1 89 ? 23.363 12.213 -15.884 1.00 83.81 89 ALA A O 1
ATOM 673 N N . GLU A 1 90 ? 22.155 10.430 -15.288 1.00 87.75 90 GLU A N 1
ATOM 674 C CA . GLU A 1 90 ? 23.046 9.440 -15.906 1.00 87.75 90 GLU A CA 1
ATOM 675 C C . GLU A 1 90 ? 23.125 9.592 -17.434 1.00 87.75 90 GLU A C 1
ATOM 677 O O . GLU A 1 90 ? 24.213 9.461 -17.996 1.00 87.75 90 GLU A O 1
ATOM 682 N N . ILE A 1 91 ? 22.013 9.924 -18.099 1.00 86.19 91 ILE A N 1
ATOM 683 C CA . ILE A 1 91 ? 21.993 10.208 -19.543 1.00 86.19 91 ILE A CA 1
ATOM 684 C C . ILE A 1 91 ? 22.680 11.542 -19.843 1.00 86.19 91 ILE A C 1
ATOM 686 O O . ILE A 1 91 ? 23.553 11.596 -20.705 1.00 86.19 91 ILE A O 1
ATOM 690 N N . ALA A 1 92 ? 22.323 12.608 -19.121 1.00 83.56 92 ALA A N 1
ATOM 691 C CA . ALA A 1 92 ? 22.865 13.952 -19.331 1.00 83.56 92 ALA A CA 1
ATOM 692 C C . ALA A 1 92 ? 24.374 14.034 -19.044 1.00 83.56 92 ALA A C 1
ATOM 694 O O . ALA A 1 92 ? 25.079 14.837 -19.645 1.00 83.56 92 ALA A O 1
ATOM 695 N N . THR A 1 93 ? 24.873 13.182 -18.144 1.00 87.56 93 THR A N 1
ATOM 696 C CA . THR A 1 93 ? 26.305 13.050 -17.830 1.00 87.56 93 THR A CA 1
ATOM 697 C C . THR A 1 93 ? 27.001 11.952 -18.636 1.00 87.56 93 THR A C 1
ATOM 699 O O . THR A 1 93 ? 28.140 11.610 -18.331 1.00 87.56 93 THR A O 1
ATOM 702 N N . PHE A 1 94 ? 26.333 11.378 -19.646 1.00 84.94 94 PHE A N 1
ATOM 703 C CA . PHE A 1 94 ? 26.846 10.309 -20.515 1.00 84.94 94 PHE A CA 1
ATOM 704 C C . PHE A 1 94 ? 27.322 9.037 -19.789 1.00 84.94 94 PHE A C 1
ATOM 706 O O . PHE A 1 94 ? 27.946 8.170 -20.399 1.00 84.94 94 PHE A O 1
ATOM 713 N N . LYS A 1 95 ? 26.984 8.867 -18.505 1.00 87.00 95 LYS A N 1
ATOM 714 C CA . LYS A 1 95 ? 27.298 7.659 -17.727 1.00 87.00 95 LYS A CA 1
ATOM 715 C C . LYS A 1 95 ? 26.540 6.440 -18.241 1.00 87.00 95 LYS A C 1
ATOM 717 O O . LYS A 1 95 ? 27.041 5.320 -18.161 1.00 87.00 95 LYS A O 1
ATOM 722 N N . ARG A 1 96 ? 25.331 6.650 -18.766 1.00 86.94 96 ARG A N 1
ATOM 723 C CA . ARG A 1 96 ? 24.501 5.589 -19.336 1.00 86.94 96 ARG A CA 1
ATOM 724 C C . ARG A 1 96 ? 23.714 6.119 -20.538 1.00 86.94 96 ARG A C 1
ATOM 726 O O . ARG A 1 96 ? 22.850 6.973 -20.356 1.00 86.94 96 ARG A O 1
ATOM 733 N N . PRO A 1 97 ? 23.968 5.625 -21.763 1.00 86.31 97 PRO A N 1
ATOM 734 C CA . PRO A 1 97 ? 23.207 6.052 -22.930 1.00 86.31 97 PRO A CA 1
ATOM 735 C C . PRO A 1 97 ? 21.762 5.547 -22.852 1.00 86.31 97 PRO A C 1
ATOM 737 O O . PRO A 1 97 ? 21.502 4.452 -22.345 1.00 86.31 97 PRO A O 1
ATOM 740 N N . TYR A 1 98 ? 20.827 6.313 -23.420 1.00 81.94 98 TYR A N 1
ATOM 741 C CA . TYR A 1 98 ? 19.397 5.980 -23.432 1.00 81.94 98 TYR A CA 1
ATOM 742 C C . TYR A 1 98 ? 19.099 4.589 -24.028 1.00 81.94 98 TYR A C 1
ATOM 744 O O . TYR A 1 98 ? 18.224 3.873 -23.542 1.00 81.94 98 TYR A O 1
ATOM 752 N N . SER A 1 99 ? 19.868 4.159 -25.033 1.00 83.81 99 SER A N 1
ATOM 753 C CA . SER A 1 99 ? 19.740 2.837 -25.663 1.00 83.81 99 SER A CA 1
ATOM 754 C C . SER A 1 99 ? 19.973 1.664 -24.701 1.00 83.81 99 SER A C 1
ATOM 756 O O . SER A 1 99 ? 19.435 0.580 -24.921 1.00 83.81 99 SER A O 1
ATOM 758 N N . ARG A 1 100 ? 20.721 1.879 -23.609 1.00 86.38 100 ARG A N 1
ATOM 759 C CA . ARG A 1 100 ? 20.987 0.883 -22.555 1.00 86.38 100 ARG A CA 1
ATOM 760 C C . ARG A 1 100 ? 19.964 0.908 -21.416 1.00 86.38 100 ARG A C 1
ATOM 762 O O . ARG A 1 100 ? 20.156 0.226 -20.407 1.00 86.38 100 ARG A O 1
ATOM 769 N N . LEU A 1 101 ? 18.894 1.693 -21.531 1.00 83.12 101 LEU A N 1
ATOM 770 C CA . LEU A 1 101 ? 17.771 1.626 -20.599 1.00 83.12 101 LEU A CA 1
ATOM 771 C C . LEU A 1 101 ? 16.898 0.402 -20.888 1.00 83.12 101 LEU A C 1
ATOM 773 O O . LEU A 1 101 ? 16.612 0.077 -22.048 1.00 83.12 101 LEU A O 1
ATOM 777 N N . ASN A 1 102 ? 16.412 -0.249 -19.836 1.00 81.88 102 ASN A N 1
ATOM 778 C CA . ASN A 1 102 ? 15.418 -1.306 -19.979 1.00 81.88 102 ASN A CA 1
ATOM 779 C C . ASN A 1 102 ? 14.040 -0.710 -20.376 1.00 81.88 102 ASN A C 1
ATOM 781 O O . ASN A 1 102 ? 13.836 0.509 -20.292 1.00 81.88 102 ASN A O 1
ATOM 785 N N . PRO A 1 103 ? 13.081 -1.530 -20.843 1.00 78.12 103 PRO A N 1
ATOM 786 C CA . PRO A 1 103 ? 11.779 -1.030 -21.295 1.00 78.12 103 PRO A CA 1
ATOM 787 C C . PRO A 1 103 ? 11.002 -0.245 -20.226 1.00 78.12 103 PRO A C 1
ATOM 789 O O . PRO A 1 103 ? 10.331 0.739 -20.542 1.00 78.12 103 PRO A O 1
ATOM 792 N N . VAL A 1 104 ? 11.119 -0.634 -18.953 1.00 75.38 104 VAL A N 1
ATOM 793 C CA . VAL A 1 104 ? 10.439 0.026 -17.828 1.00 75.38 104 VAL A CA 1
ATOM 794 C C . VAL A 1 104 ? 11.019 1.420 -17.588 1.00 75.38 104 VAL A C 1
ATOM 796 O O . VAL A 1 104 ? 10.271 2.393 -17.502 1.00 75.38 104 VAL A O 1
ATOM 799 N N . GLU A 1 105 ? 12.345 1.546 -17.542 1.00 80.31 105 GLU A N 1
ATOM 800 C CA . GLU A 1 105 ? 13.057 2.819 -17.392 1.00 80.31 105 GLU A CA 1
ATOM 801 C C . GLU A 1 105 ? 12.735 3.781 -18.541 1.00 80.31 105 GLU A C 1
ATOM 803 O O . GLU A 1 105 ? 12.423 4.945 -18.287 1.00 80.31 105 GLU A O 1
ATOM 808 N N . ARG A 1 106 ? 12.714 3.291 -19.792 1.00 81.75 106 ARG A N 1
ATOM 809 C CA . ARG A 1 106 ? 12.315 4.096 -20.962 1.00 81.75 106 ARG A CA 1
ATOM 810 C C . ARG A 1 106 ? 10.879 4.592 -20.849 1.00 81.75 106 ARG A C 1
ATOM 812 O O . ARG A 1 106 ? 10.622 5.771 -21.079 1.00 81.75 106 ARG A O 1
ATOM 819 N N . ASN A 1 107 ? 9.946 3.723 -20.464 1.00 75.94 107 ASN A N 1
ATOM 820 C CA . ASN A 1 107 ? 8.539 4.092 -20.312 1.00 75.94 107 ASN A CA 1
ATOM 821 C C . ASN A 1 107 ? 8.323 5.110 -19.187 1.00 75.94 107 ASN A C 1
ATOM 823 O O . ASN A 1 107 ? 7.563 6.064 -19.365 1.00 75.94 107 ASN A O 1
ATOM 827 N N . ARG A 1 108 ? 9.013 4.956 -18.051 1.00 75.62 108 ARG A N 1
ATOM 828 C CA . ARG A 1 108 ? 8.971 5.932 -16.950 1.00 75.62 108 ARG A CA 1
ATOM 829 C C . ARG A 1 108 ? 9.531 7.281 -17.390 1.00 75.62 108 ARG A C 1
ATOM 831 O O . ARG A 1 108 ? 8.861 8.294 -17.211 1.00 75.62 108 ARG A O 1
ATOM 838 N N . LEU A 1 109 ? 10.694 7.283 -18.042 1.00 78.81 109 LEU A N 1
ATOM 839 C CA . LEU A 1 109 ? 11.311 8.493 -18.579 1.00 78.81 109 LEU A CA 1
ATOM 840 C C . LEU A 1 109 ? 10.375 9.202 -19.572 1.00 78.81 109 LEU A C 1
ATOM 842 O O . LEU A 1 109 ? 10.113 10.391 -19.425 1.00 78.81 109 LEU A O 1
ATOM 846 N N . ARG A 1 110 ? 9.784 8.467 -20.524 1.00 77.25 110 ARG A N 1
ATOM 847 C CA . ARG A 1 110 ? 8.844 9.010 -21.525 1.00 77.25 110 ARG A CA 1
ATOM 848 C C . ARG A 1 110 ? 7.564 9.593 -20.926 1.00 77.25 110 ARG A C 1
ATOM 850 O O . ARG A 1 110 ? 7.014 10.515 -21.520 1.00 77.25 110 ARG A O 1
ATOM 857 N N . ARG A 1 111 ? 7.070 9.049 -19.807 1.00 73.06 111 ARG A N 1
ATOM 858 C CA . ARG A 1 111 ? 5.873 9.553 -19.107 1.00 73.06 111 ARG A CA 1
ATOM 859 C C . ARG A 1 111 ? 6.159 10.826 -18.315 1.00 73.06 111 ARG A C 1
ATOM 861 O O . ARG A 1 111 ? 5.312 11.709 -18.263 1.00 73.06 111 ARG A O 1
ATOM 868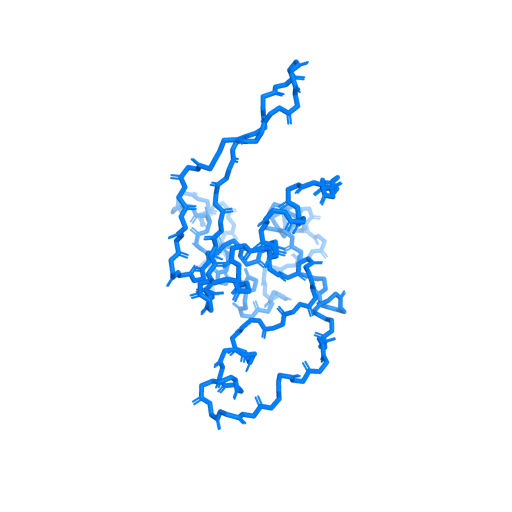 N N . THR A 1 112 ? 7.335 10.915 -17.696 1.00 71.31 112 THR A N 1
ATOM 869 C CA . THR A 1 112 ? 7.722 12.070 -16.873 1.00 71.31 112 THR A CA 1
ATOM 870 C C . THR A 1 112 ? 8.235 13.234 -17.719 1.00 71.31 112 THR A C 1
ATOM 872 O O . THR A 1 112 ? 8.003 14.396 -17.390 1.00 71.31 112 THR A O 1
ATOM 875 N N . ILE A 1 113 ? 8.908 12.941 -18.830 1.00 71.06 113 ILE A N 1
ATOM 876 C CA . ILE A 1 113 ? 9.414 13.954 -19.746 1.00 71.06 113 ILE A CA 1
ATOM 877 C C . ILE A 1 113 ? 8.272 14.477 -20.637 1.00 71.06 113 ILE A C 1
ATOM 879 O O . ILE A 1 113 ? 7.836 13.806 -21.575 1.00 71.06 113 ILE A O 1
ATOM 883 N N . ARG A 1 114 ? 7.812 15.710 -20.379 1.00 61.19 114 ARG A N 1
ATOM 884 C CA . ARG A 1 114 ? 6.960 16.472 -21.316 1.00 61.19 114 ARG A CA 1
ATOM 885 C C . ARG A 1 114 ? 7.691 16.694 -22.651 1.00 61.19 114 ARG A C 1
ATOM 887 O O . ARG A 1 114 ? 8.916 16.803 -22.678 1.00 61.19 114 ARG A O 1
ATOM 894 N N . SER A 1 115 ? 6.932 16.798 -23.746 1.00 57.44 115 SER A N 1
ATOM 895 C CA . SER A 1 115 ? 7.407 16.790 -25.147 1.00 57.44 115 SER A CA 1
ATOM 896 C C . SER A 1 115 ? 8.678 17.606 -25.435 1.00 57.44 115 SER A C 1
ATOM 898 O O . SER A 1 115 ? 9.541 17.116 -26.155 1.00 57.44 115 SER A O 1
ATOM 900 N N . ARG A 1 116 ? 8.852 18.785 -24.822 1.00 55.03 116 ARG A N 1
ATOM 901 C CA . ARG A 1 116 ? 9.998 19.690 -25.054 1.00 55.03 116 ARG A CA 1
ATOM 902 C C . ARG A 1 116 ? 11.384 19.114 -24.735 1.00 55.03 116 ARG A C 1
ATOM 904 O O . ARG A 1 116 ? 12.371 19.580 -25.281 1.00 55.03 116 ARG A O 1
ATOM 911 N N . PHE A 1 117 ? 11.494 18.108 -23.872 1.00 57.28 117 PHE A N 1
ATOM 912 C CA . PHE A 1 117 ? 12.795 17.515 -23.517 1.00 57.28 117 PHE A CA 1
ATOM 913 C C . PHE A 1 117 ? 13.203 16.352 -24.441 1.00 57.28 117 PHE A C 1
ATOM 915 O O . PHE A 1 117 ? 14.355 15.922 -24.401 1.00 57.28 117 PHE A O 1
ATOM 922 N N . ARG A 1 118 ? 12.290 15.846 -25.289 1.00 57.97 118 ARG A N 1
ATOM 923 C CA . ARG A 1 118 ? 12.618 14.806 -26.285 1.00 57.97 118 ARG A CA 1
ATOM 924 C C . ARG A 1 118 ? 13.590 15.321 -27.343 1.00 57.97 118 ARG A C 1
ATOM 926 O O . ARG A 1 118 ? 14.496 14.586 -27.725 1.00 57.97 118 ARG A O 1
ATOM 933 N N . GLU A 1 119 ? 13.444 16.589 -27.725 1.00 57.53 119 GLU A N 1
ATOM 934 C CA . GLU A 1 119 ? 14.347 17.289 -28.647 1.00 57.53 119 GLU A CA 1
ATOM 935 C C . GLU A 1 119 ? 15.759 17.420 -28.063 1.00 57.53 119 GLU A C 1
ATOM 937 O O . GLU A 1 119 ? 16.744 17.139 -28.742 1.00 57.53 119 GLU A O 1
ATOM 942 N N . VAL A 1 120 ? 15.861 17.756 -26.772 1.00 55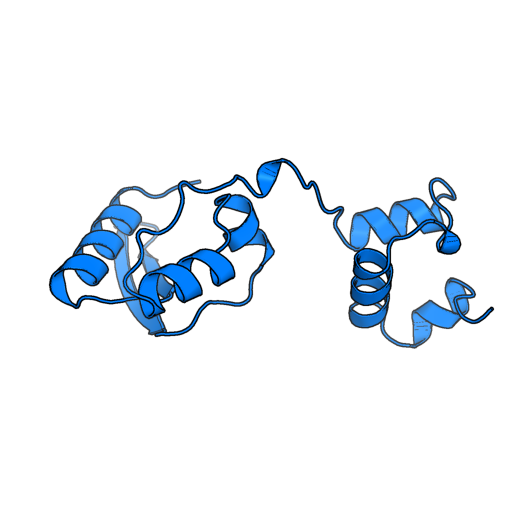.56 120 VAL A N 1
ATOM 943 C CA . VAL A 1 120 ? 17.146 17.917 -26.066 1.00 55.56 120 VAL A CA 1
ATOM 944 C C . VAL A 1 120 ? 17.911 16.594 -25.969 1.00 55.56 120 VAL A C 1
ATOM 946 O O . VAL A 1 120 ? 19.136 16.576 -26.053 1.00 55.56 120 VAL A O 1
ATOM 949 N N . LEU A 1 121 ? 17.196 15.479 -25.811 1.00 57.16 121 LEU A N 1
ATOM 950 C CA . LEU A 1 121 ? 17.790 14.154 -25.626 1.00 57.16 121 LEU A CA 1
ATOM 951 C C . LEU A 1 121 ? 17.915 13.331 -26.922 1.00 57.16 121 LEU A C 1
ATOM 953 O O . LEU A 1 121 ? 18.380 12.196 -26.845 1.00 57.16 121 LEU A O 1
ATOM 957 N N . ARG A 1 122 ? 17.519 13.871 -28.089 1.00 61.41 122 ARG A N 1
ATOM 958 C CA . ARG A 1 122 ? 17.512 13.165 -29.391 1.00 61.41 122 ARG A CA 1
ATOM 959 C C . ARG A 1 122 ? 16.911 11.752 -29.295 1.00 61.41 122 ARG A C 1
ATOM 961 O O . ARG A 1 122 ? 17.498 10.782 -29.758 1.00 61.41 122 ARG A O 1
ATOM 968 N N . LEU A 1 123 ? 15.756 11.626 -28.638 1.00 56.69 123 LEU A N 1
ATOM 969 C CA . LEU A 1 123 ? 15.125 10.322 -28.367 1.00 56.69 123 LEU A CA 1
ATOM 970 C C . LEU A 1 123 ? 14.374 9.720 -29.568 1.00 56.69 123 LEU A C 1
ATOM 972 O O . LEU A 1 123 ? 13.800 8.640 -29.427 1.00 56.69 123 LEU A O 1
ATOM 976 N N . ASP A 1 124 ? 14.392 10.401 -30.715 1.00 49.72 124 ASP A N 1
ATOM 977 C CA . ASP A 1 124 ? 13.834 9.936 -31.982 1.00 49.72 124 ASP A CA 1
ATOM 978 C C . ASP A 1 124 ? 14.991 9.509 -32.904 1.00 49.72 124 ASP A C 1
ATOM 980 O O . ASP A 1 124 ? 15.528 10.293 -33.687 1.00 49.72 124 ASP A O 1
ATOM 984 N N . SER A 1 125 ? 15.448 8.267 -32.733 1.00 46.75 125 SER A N 1
ATOM 985 C CA . SER A 1 125 ? 16.317 7.520 -33.657 1.00 46.75 125 SER A CA 1
ATOM 986 C C . SER A 1 125 ? 16.088 6.028 -33.453 1.00 46.75 125 SER A C 1
ATOM 988 O O . SER A 1 125 ? 16.232 5.578 -32.291 1.00 46.75 125 SER A O 1
#

Secondary structure (DSSP, 8-state):
---HHHHHHHHHHHHHHT--SEEEEEE-TTT--EEEEEEESS----HHHHHHTT--HHHHHHHHHTTPPPP----GGG-----HHHHHHHHHTTSS-GGGS-HHHHHHHHHHS-THHHHHTT---